Protein AF-Q223P3-F1 (afdb_monomer_lite)

Secondary structure (DSSP, 8-state):
--B--EEEEEETTTTEEEEEEGGGEEEEEEESS--SSS---SEEE-TT--TTSTHHHHHHHHT----HHHHGGGGSSBPPP----TT-EEEEEEEETT--EEEEEEEPP-

Structure (mmCIF, N/CA/C/O backbone):
data_AF-Q223P3-F1
#
_entry.id   AF-Q223P3-F1
#
loop_
_atom_site.group_PDB
_atom_site.id
_atom_site.type_symbol
_atom_site.label_atom_id
_atom_site.label_alt_id
_atom_site.label_comp_id
_atom_site.label_asym_id
_atom_site.label_entity_id
_atom_site.label_seq_id
_atom_site.pdbx_PDB_ins_code
_atom_site.Cartn_x
_atom_site.Cartn_y
_atom_site.Cartn_z
_atom_site.occupancy
_atom_site.B_iso_or_equiv
_atom_site.auth_seq_id
_atom_site.auth_comp_id
_atom_site.auth_asym_id
_atom_site.auth_atom_id
_atom_site.pdbx_PDB_model_num
ATOM 1 N N . MET A 1 1 ? -6.151 -12.244 0.897 1.00 92.81 1 MET A N 1
ATOM 2 C CA . MET A 1 1 ? -5.309 -11.222 1.565 1.00 92.81 1 MET A CA 1
ATOM 3 C C . MET A 1 1 ? -4.012 -11.089 0.788 1.00 92.81 1 MET A C 1
ATOM 5 O O . MET A 1 1 ? -3.613 -12.068 0.171 1.00 92.81 1 MET A O 1
ATOM 9 N N . TYR A 1 2 ? -3.371 -9.922 0.833 1.00 94.56 2 TYR A N 1
ATOM 10 C CA . TYR A 1 2 ? -2.059 -9.663 0.225 1.00 94.56 2 TYR A CA 1
ATOM 11 C C . TYR A 1 2 ? -1.102 -9.056 1.249 1.00 94.56 2 TYR A C 1
ATOM 13 O O . TYR A 1 2 ? -1.542 -8.386 2.181 1.00 94.56 2 TYR A O 1
ATOM 21 N N . GLN A 1 3 ? 0.199 -9.282 1.070 1.00 96.38 3 GLN A N 1
ATOM 22 C CA . GLN A 1 3 ? 1.240 -8.698 1.910 1.00 96.38 3 GLN A CA 1
ATOM 23 C C . GLN A 1 3 ? 2.222 -7.880 1.072 1.00 96.38 3 GLN A C 1
ATOM 25 O O . GLN A 1 3 ? 2.695 -8.329 0.030 1.00 96.38 3 GLN A O 1
ATOM 30 N N . VAL A 1 4 ? 2.564 -6.692 1.564 1.00 97.06 4 VAL A N 1
ATOM 31 C CA . VAL A 1 4 ? 3.646 -5.872 1.021 1.00 97.06 4 VAL A CA 1
ATOM 32 C C . VAL A 1 4 ? 4.957 -6.279 1.683 1.00 97.06 4 VAL A C 1
ATOM 34 O O . VAL A 1 4 ? 5.078 -6.260 2.909 1.00 97.06 4 VAL A O 1
ATOM 37 N N . HIS A 1 5 ? 5.944 -6.663 0.874 1.00 96.38 5 HIS A N 1
ATOM 38 C CA . HIS A 1 5 ? 7.263 -7.090 1.354 1.00 96.38 5 HIS A CA 1
ATOM 39 C C . HIS A 1 5 ? 8.316 -5.980 1.356 1.00 96.38 5 HIS A C 1
ATOM 41 O O . HIS A 1 5 ? 9.316 -6.102 2.057 1.00 96.38 5 HIS A O 1
ATOM 47 N N . GLY A 1 6 ? 8.061 -4.904 0.623 1.00 95.25 6 GLY A N 1
ATOM 48 C CA . GLY A 1 6 ? 9.003 -3.830 0.358 1.00 95.25 6 GLY A CA 1
ATOM 49 C C . GLY A 1 6 ? 8.671 -3.192 -0.983 1.00 95.25 6 GLY A C 1
ATOM 50 O O . GLY A 1 6 ? 7.553 -3.344 -1.488 1.00 95.25 6 GLY A O 1
ATOM 51 N N . PHE A 1 7 ? 9.643 -2.500 -1.553 1.00 95.19 7 PHE A N 1
ATOM 52 C CA . PHE A 1 7 ? 9.537 -1.857 -2.853 1.00 95.19 7 PHE A CA 1
ATOM 53 C C . PHE A 1 7 ? 10.911 -1.750 -3.503 1.00 95.19 7 PHE A C 1
ATOM 55 O O . PHE A 1 7 ? 11.928 -1.777 -2.818 1.00 95.19 7 PHE A O 1
ATOM 62 N N . ASP A 1 8 ? 10.915 -1.575 -4.815 1.00 94.19 8 ASP A N 1
ATOM 63 C CA . ASP A 1 8 ? 12.103 -1.252 -5.590 1.00 94.19 8 ASP A CA 1
ATOM 64 C C . ASP A 1 8 ? 11.880 0.101 -6.257 1.00 94.19 8 ASP A C 1
ATOM 66 O O . ASP A 1 8 ? 10.778 0.387 -6.732 1.00 94.19 8 ASP A O 1
ATOM 70 N N . TYR A 1 9 ? 12.919 0.926 -6.322 1.00 91.25 9 TYR A N 1
ATOM 71 C CA . TYR A 1 9 ? 12.875 2.176 -7.066 1.00 91.25 9 TYR A CA 1
ATOM 72 C C . TYR A 1 9 ? 14.129 2.339 -7.921 1.00 91.25 9 TYR A C 1
ATOM 74 O O . TYR A 1 9 ? 15.215 1.864 -7.589 1.00 91.25 9 TYR A O 1
ATOM 82 N N . TYR A 1 10 ? 13.969 3.013 -9.056 1.00 90.75 10 TYR A N 1
ATOM 83 C CA . TYR A 1 10 ? 15.069 3.288 -9.967 1.00 90.75 10 TYR A CA 1
ATOM 84 C C . TYR A 1 10 ? 15.751 4.608 -9.595 1.00 90.75 10 TYR A C 1
ATOM 86 O O . TYR A 1 10 ? 15.135 5.676 -9.652 1.00 90.75 10 TYR A O 1
ATOM 94 N N . ASN A 1 11 ? 17.031 4.547 -9.233 1.00 90.19 11 ASN A N 1
ATOM 95 C CA . ASN A 1 11 ? 17.841 5.724 -8.952 1.00 90.19 11 ASN A CA 1
ATOM 96 C C . ASN A 1 11 ? 18.407 6.291 -10.261 1.00 90.19 11 ASN A C 1
ATOM 98 O O . ASN A 1 11 ? 19.365 5.772 -10.830 1.00 90.19 11 ASN A O 1
ATOM 102 N N . THR A 1 12 ? 17.847 7.406 -10.727 1.00 91.06 12 THR A N 1
ATOM 103 C CA . THR A 1 12 ? 18.245 8.040 -11.996 1.00 91.06 12 THR A CA 1
ATOM 104 C C . THR A 1 12 ? 19.660 8.620 -11.989 1.00 91.06 12 THR A C 1
ATOM 106 O O . THR A 1 12 ? 20.217 8.843 -13.061 1.00 91.06 12 THR A O 1
ATOM 109 N N . LYS A 1 13 ? 20.262 8.858 -10.814 1.00 93.50 13 LYS A N 1
ATOM 110 C CA . LYS A 1 13 ? 21.636 9.373 -10.703 1.00 93.50 13 LYS A CA 1
ATOM 111 C C . LYS A 1 13 ? 22.677 8.277 -10.899 1.00 93.50 13 LYS A C 1
ATOM 113 O O . LYS A 1 13 ? 23.737 8.545 -11.450 1.00 93.50 13 LYS A O 1
ATOM 118 N N . THR A 1 14 ? 22.392 7.072 -10.412 1.00 95.19 14 THR A N 1
ATOM 119 C CA . THR A 1 14 ? 23.321 5.931 -10.460 1.00 95.19 14 THR A CA 1
ATOM 120 C C . THR A 1 14 ? 22.980 4.941 -11.571 1.00 95.19 14 THR A C 1
ATOM 122 O O . THR A 1 14 ? 23.835 4.157 -11.966 1.00 95.19 14 THR A O 1
ATOM 125 N N . GLY A 1 15 ? 21.744 4.969 -12.077 1.00 94.69 15 GLY A N 1
ATOM 126 C CA . GLY A 1 15 ? 21.221 3.992 -13.030 1.00 94.69 15 GLY A CA 1
ATOM 127 C C . GLY A 1 15 ? 20.902 2.629 -12.407 1.00 94.69 15 GLY A C 1
ATOM 128 O O . GLY A 1 15 ? 20.685 1.665 -13.138 1.00 94.69 15 GLY A O 1
ATOM 129 N N . ALA A 1 16 ? 20.895 2.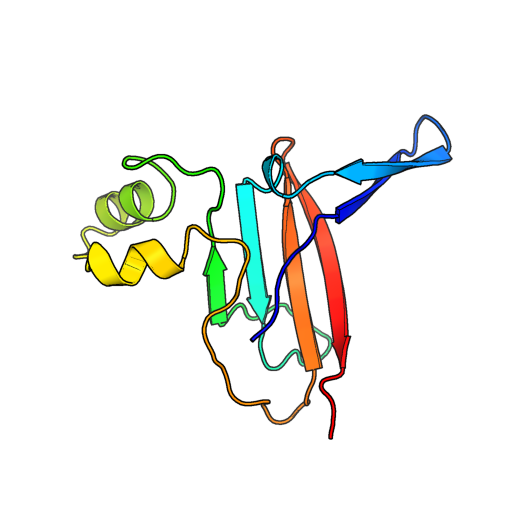524 -11.075 1.00 95.88 16 ALA A N 1
ATOM 130 C CA . ALA A 1 16 ? 20.675 1.274 -10.356 1.00 95.88 16 ALA A CA 1
ATOM 131 C C . ALA A 1 16 ? 19.243 1.156 -9.815 1.00 95.88 16 ALA A C 1
ATOM 133 O O . ALA A 1 16 ? 18.571 2.154 -9.549 1.00 95.88 16 ALA A O 1
ATOM 134 N N . ILE A 1 17 ? 18.799 -0.086 -9.615 1.00 93.50 17 ILE A N 1
ATOM 135 C CA . ILE A 1 17 ? 17.609 -0.392 -8.818 1.00 93.50 17 ILE A CA 1
ATOM 136 C C . ILE A 1 17 ? 18.040 -0.498 -7.358 1.00 93.50 17 ILE A C 1
ATOM 138 O O . ILE A 1 17 ? 18.989 -1.211 -7.036 1.00 93.50 17 ILE A O 1
ATOM 142 N N . GLU A 1 18 ? 17.329 0.202 -6.486 1.00 92.56 18 GLU A N 1
ATOM 143 C CA . GLU A 1 18 ? 17.522 0.157 -5.043 1.00 92.56 18 GLU A CA 1
ATOM 144 C C . GLU A 1 18 ? 16.244 -0.342 -4.365 1.00 92.56 18 GLU A C 1
ATOM 146 O O . GLU A 1 18 ? 15.142 0.103 -4.694 1.00 92.56 18 GLU A O 1
ATOM 151 N N . SER A 1 19 ? 16.399 -1.249 -3.400 1.00 94.31 19 SER A N 1
ATOM 152 C CA . SER A 1 19 ? 15.284 -1.857 -2.670 1.00 94.31 19 SER A CA 1
ATOM 153 C C . SER A 1 19 ? 15.085 -1.208 -1.300 1.00 94.31 19 SER A C 1
ATOM 155 O O . SER A 1 19 ? 16.041 -0.971 -0.560 1.00 94.31 19 SER A O 1
ATOM 157 N N . GLY A 1 20 ? 13.828 -0.966 -0.938 1.00 94.44 20 GLY A N 1
ATOM 158 C CA . GLY A 1 20 ? 13.393 -0.520 0.381 1.00 94.44 20 GLY A CA 1
ATOM 159 C C . GLY A 1 20 ? 12.599 -1.602 1.111 1.00 94.44 20 GLY A C 1
ATOM 160 O O . GLY A 1 20 ? 11.762 -2.294 0.526 1.00 94.44 20 GLY A O 1
ATOM 161 N N . GLY A 1 21 ? 12.863 -1.747 2.409 1.00 96.06 21 GLY A N 1
ATOM 162 C CA . GLY A 1 21 ? 12.157 -2.679 3.286 1.00 96.06 21 GLY A CA 1
ATOM 163 C C . GLY A 1 21 ? 10.790 -2.170 3.757 1.00 96.06 21 GLY A C 1
ATOM 164 O O . GLY A 1 21 ? 10.402 -1.023 3.536 1.00 96.06 21 GLY A O 1
ATOM 165 N N . LYS A 1 22 ? 10.051 -3.039 4.459 1.00 95.38 22 LYS A N 1
ATOM 166 C CA . LYS A 1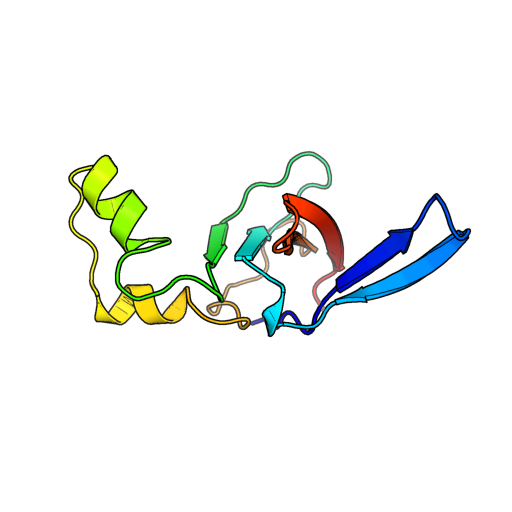 22 ? 8.746 -2.718 5.076 1.00 95.38 22 LYS A CA 1
ATOM 167 C C . LYS A 1 22 ? 8.820 -1.549 6.063 1.00 95.38 22 LYS A C 1
ATOM 169 O O . LYS A 1 22 ? 7.858 -0.805 6.205 1.00 95.38 22 LYS A O 1
ATOM 174 N N . ASP A 1 23 ? 9.958 -1.408 6.735 1.00 94.94 23 ASP A N 1
ATOM 175 C CA . ASP A 1 23 ? 10.281 -0.364 7.713 1.00 94.94 23 ASP A CA 1
ATOM 176 C C . ASP A 1 23 ? 10.439 1.032 7.094 1.00 94.94 23 ASP A C 1
ATOM 178 O O . ASP A 1 23 ? 10.569 2.011 7.824 1.00 94.94 23 ASP A O 1
ATOM 182 N N . LYS A 1 24 ? 10.415 1.120 5.760 1.00 96.19 24 LYS A N 1
ATOM 183 C CA . LYS A 1 24 ? 10.489 2.364 4.988 1.00 96.19 24 LYS A CA 1
ATOM 184 C C . LYS A 1 24 ? 9.157 2.795 4.393 1.00 96.19 24 LYS A C 1
ATOM 186 O O . LYS A 1 24 ? 9.107 3.798 3.693 1.00 96.19 24 LYS A O 1
ATOM 191 N N . ILE A 1 25 ? 8.079 2.055 4.653 1.00 96.69 25 ILE A N 1
ATOM 192 C CA . ILE A 1 25 ? 6.757 2.326 4.088 1.00 96.69 25 ILE A CA 1
ATOM 193 C C . ILE A 1 25 ? 5.953 3.180 5.066 1.00 96.69 25 ILE A C 1
ATOM 195 O O . ILE A 1 25 ? 5.417 2.671 6.052 1.00 96.69 25 ILE A O 1
ATOM 199 N N . VAL A 1 26 ? 5.802 4.471 4.767 1.00 95.81 26 VAL A N 1
ATOM 200 C CA . VAL A 1 26 ? 4.968 5.366 5.587 1.00 95.81 26 VAL A CA 1
ATOM 201 C C . VAL A 1 26 ? 3.484 5.157 5.324 1.00 95.81 26 VAL A C 1
ATOM 203 O O . VAL A 1 26 ? 2.673 5.276 6.242 1.00 95.81 26 VAL A O 1
ATOM 206 N N . MET A 1 27 ? 3.125 4.820 4.083 1.00 96.56 27 MET A N 1
ATOM 207 C CA . MET A 1 27 ? 1.750 4.564 3.677 1.00 96.56 27 MET A CA 1
ATOM 208 C C . MET A 1 27 ? 1.704 3.543 2.546 1.00 96.56 27 MET A C 1
ATOM 210 O O . MET A 1 27 ? 2.535 3.568 1.639 1.00 96.56 27 MET A O 1
ATOM 214 N N . TRP A 1 28 ? 0.688 2.687 2.549 1.00 97.88 28 TRP A N 1
ATOM 215 C CA . TRP A 1 28 ? 0.330 1.937 1.352 1.00 97.88 28 TRP A CA 1
ATOM 216 C C . TRP A 1 28 ? -1.179 1.815 1.192 1.00 97.88 28 TRP A C 1
ATOM 218 O O . TRP A 1 28 ? -1.951 1.913 2.143 1.00 97.88 28 TRP A O 1
ATOM 228 N N . MET A 1 29 ? -1.591 1.653 -0.053 1.00 98.38 29 MET A N 1
ATOM 229 C CA . MET A 1 29 ? -2.967 1.685 -0.503 1.00 98.38 29 MET A CA 1
ATOM 230 C C . MET A 1 29 ? -3.234 0.456 -1.356 1.00 98.38 29 MET A C 1
ATOM 232 O O . MET A 1 29 ? -2.420 0.111 -2.214 1.00 98.38 29 MET A O 1
ATOM 236 N N . LEU A 1 30 ? -4.384 -0.170 -1.131 1.00 98.38 30 LEU A N 1
ATOM 237 C CA . LEU A 1 30 ? -4.851 -1.316 -1.894 1.00 98.38 30 LEU A CA 1
ATOM 238 C C . LEU A 1 30 ? -6.169 -0.971 -2.580 1.00 98.38 30 LEU A C 1
ATOM 240 O O . LEU A 1 30 ? -7.186 -0.734 -1.923 1.00 98.38 30 LEU A O 1
ATOM 244 N N . ASP A 1 31 ? -6.137 -0.992 -3.903 1.00 98.12 31 ASP A N 1
ATOM 245 C CA . ASP A 1 31 ? -7.316 -1.125 -4.744 1.00 98.12 31 ASP A CA 1
ATOM 246 C C . ASP A 1 31 ? -7.549 -2.618 -5.001 1.00 98.12 31 ASP A C 1
ATOM 248 O O . ASP A 1 31 ? -6.664 -3.313 -5.504 1.00 98.12 31 ASP A O 1
ATOM 252 N N . THR A 1 32 ? -8.711 -3.118 -4.587 1.00 97.50 32 THR A N 1
ATOM 253 C CA . THR A 1 32 ? -9.063 -4.541 -4.651 1.00 97.50 32 THR A CA 1
ATOM 254 C C . THR A 1 32 ? -9.699 -4.951 -5.979 1.00 97.50 32 THR A C 1
ATOM 256 O O . THR A 1 32 ? -9.961 -6.140 -6.161 1.00 97.50 32 THR A O 1
ATOM 259 N N . ASP A 1 33 ? -9.987 -3.992 -6.865 1.00 97.25 33 ASP A N 1
ATOM 260 C CA . ASP A 1 33 ? -10.616 -4.237 -8.163 1.00 97.25 33 ASP A CA 1
ATOM 261 C C . ASP A 1 33 ? -10.200 -3.181 -9.198 1.00 97.25 33 ASP A C 1
ATOM 263 O O . ASP A 1 33 ? -11.004 -2.396 -9.693 1.00 97.25 33 ASP A O 1
ATOM 267 N N . TYR A 1 34 ? -8.900 -3.111 -9.471 1.00 97.88 34 TYR A N 1
ATOM 268 C CA . TYR A 1 34 ? -8.316 -2.034 -10.262 1.00 97.88 34 TYR A CA 1
ATOM 269 C C . TYR A 1 34 ? -8.741 -2.097 -11.738 1.00 97.88 34 TYR A C 1
ATOM 271 O O . TYR A 1 34 ? -8.444 -3.062 -12.447 1.00 97.88 34 TYR A O 1
ATOM 279 N N . ASP A 1 35 ? -9.340 -1.011 -12.229 1.00 96.25 35 ASP A N 1
ATOM 280 C CA . ASP A 1 35 ? -9.898 -0.886 -13.585 1.00 96.25 35 ASP A CA 1
ATOM 281 C C . ASP A 1 35 ? -8.849 -0.609 -14.684 1.00 96.25 35 ASP A C 1
ATOM 283 O O . ASP A 1 35 ? -9.166 -0.564 -15.875 1.00 96.25 35 ASP A O 1
ATOM 287 N N . GLY A 1 36 ? -7.581 -0.419 -14.305 1.00 95.50 36 GLY A N 1
ATOM 288 C CA . GLY A 1 36 ? -6.499 -0.071 -15.230 1.00 95.50 36 GLY A CA 1
ATOM 289 C C . GLY A 1 36 ? -6.361 1.425 -15.530 1.00 95.50 36 GLY A C 1
ATOM 290 O O . GLY A 1 36 ? -5.563 1.785 -16.394 1.00 95.50 36 GLY A O 1
ATOM 291 N N . ARG A 1 37 ? -7.118 2.298 -14.855 1.00 93.50 37 ARG A N 1
ATOM 292 C CA . ARG A 1 37 ? -7.108 3.751 -15.077 1.00 93.50 37 ARG A CA 1
ATOM 293 C C . ARG A 1 37 ? -6.656 4.496 -13.833 1.00 93.50 37 ARG A C 1
ATOM 295 O O . ARG A 1 37 ? -5.537 5.001 -13.788 1.00 93.50 37 ARG A O 1
ATOM 302 N N . CYS A 1 38 ? -7.508 4.537 -12.814 1.00 92.94 38 CYS A N 1
ATOM 303 C CA . CYS A 1 38 ? -7.312 5.354 -11.622 1.00 92.94 38 CYS A CA 1
ATOM 304 C C . CYS A 1 38 ? -7.278 4.462 -10.390 1.00 92.94 38 CYS A C 1
ATOM 306 O O . CYS A 1 38 ? -8.105 3.572 -10.244 1.00 92.94 38 CYS A O 1
ATOM 308 N N . LEU A 1 39 ? -6.330 4.713 -9.488 1.00 95.38 39 LEU A N 1
ATOM 309 C CA . LEU A 1 39 ? -6.300 3.997 -8.220 1.00 95.38 39 LEU A CA 1
ATOM 310 C C . LEU A 1 39 ? -7.522 4.402 -7.386 1.00 95.38 39 LEU A C 1
ATOM 312 O O . LEU A 1 39 ? -7.649 5.575 -7.026 1.00 95.38 39 LEU A O 1
ATOM 316 N N . TYR A 1 40 ? -8.375 3.439 -7.042 1.00 96.50 40 TYR A N 1
ATOM 317 C CA . TYR A 1 40 ? -9.493 3.634 -6.127 1.00 96.50 40 TYR A CA 1
ATOM 318 C C . TYR A 1 40 ? -9.262 2.816 -4.846 1.00 96.50 40 TYR A C 1
ATOM 320 O O . TYR A 1 40 ? -9.730 1.682 -4.713 1.00 96.50 40 TYR A O 1
ATOM 328 N N . PRO A 1 41 ? -8.492 3.350 -3.882 1.00 96.12 41 PRO A N 1
ATOM 329 C CA . PRO A 1 41 ? -8.081 2.576 -2.724 1.00 96.12 41 PRO A CA 1
ATOM 330 C C . PRO A 1 41 ? -9.273 2.234 -1.827 1.00 96.12 41 PRO A C 1
ATOM 332 O O . PRO A 1 41 ? -10.002 3.108 -1.360 1.00 96.12 41 PRO A O 1
ATOM 335 N N . ARG A 1 42 ? -9.442 0.939 -1.555 1.00 96.50 42 ARG A N 1
ATOM 336 C CA . ARG A 1 42 ? -10.434 0.406 -0.610 1.00 96.50 42 ARG A CA 1
ATOM 337 C C . ARG A 1 42 ? -9.861 0.215 0.786 1.00 96.50 42 ARG A C 1
ATOM 339 O O . ARG A 1 42 ? -10.611 0.217 1.756 1.00 96.50 42 ARG A O 1
ATOM 346 N N . GLN A 1 43 ? -8.545 0.048 0.893 1.00 97.06 43 GLN A N 1
ATOM 347 C CA . GLN A 1 43 ? -7.836 -0.069 2.164 1.00 97.06 43 GLN A CA 1
ATOM 348 C C . GLN A 1 43 ? -6.589 0.820 2.135 1.00 97.06 43 GLN A C 1
ATOM 350 O O . GLN A 1 43 ? -5.873 0.852 1.132 1.00 97.06 43 GLN A O 1
ATOM 355 N N . VAL A 1 44 ? -6.335 1.541 3.230 1.00 96.75 44 VAL A N 1
ATOM 356 C CA . VAL A 1 44 ? -5.193 2.455 3.381 1.00 96.75 44 VAL A CA 1
ATOM 357 C C . VAL A 1 44 ? -4.509 2.182 4.712 1.00 96.75 44 VAL A C 1
ATOM 359 O O . VAL A 1 44 ? -5.159 2.103 5.751 1.00 96.75 44 VAL A O 1
ATOM 362 N N . PHE A 1 45 ? -3.194 2.040 4.679 1.00 96.69 45 PHE A N 1
ATOM 363 C CA . PHE A 1 45 ? -2.396 1.586 5.807 1.00 96.69 45 PHE A CA 1
ATOM 364 C C . PHE A 1 45 ? -1.282 2.573 6.115 1.00 96.69 45 PHE A C 1
ATOM 366 O O . PHE A 1 45 ? -0.720 3.163 5.194 1.00 96.69 45 PHE A O 1
ATOM 373 N N . PHE A 1 46 ? -0.911 2.681 7.393 1.00 95.31 46 PHE A N 1
ATOM 374 C CA . PHE A 1 46 ? 0.198 3.522 7.859 1.00 95.31 46 PHE A CA 1
ATOM 375 C C . PHE A 1 46 ? 1.166 2.716 8.744 1.00 95.31 46 PHE A C 1
ATOM 377 O O . PHE A 1 46 ? 1.069 2.789 9.969 1.00 95.31 46 PHE A O 1
ATOM 384 N N . PRO A 1 47 ? 2.086 1.922 8.158 1.00 94.12 47 PRO A N 1
ATOM 385 C CA . PRO A 1 47 ? 2.937 0.998 8.916 1.00 94.12 47 PRO A CA 1
ATOM 386 C C . PRO A 1 47 ? 3.905 1.660 9.897 1.00 94.12 47 PRO A C 1
ATOM 388 O O . PRO A 1 47 ? 4.222 1.088 10.936 1.00 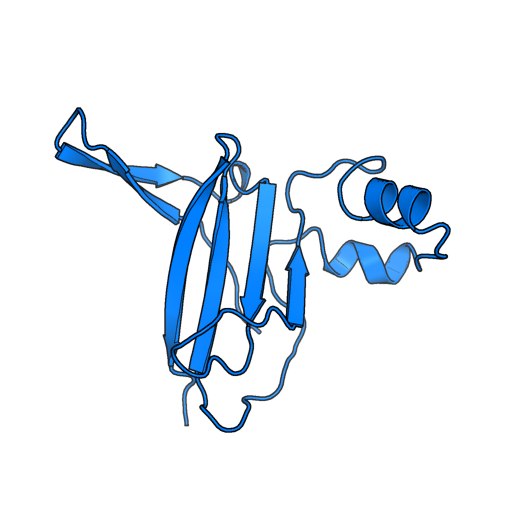94.12 47 PRO A O 1
ATOM 391 N N . MET A 1 48 ? 4.378 2.862 9.567 1.00 91.81 48 MET A N 1
ATOM 392 C CA . MET A 1 48 ? 5.326 3.612 10.397 1.00 91.81 48 MET A CA 1
ATOM 393 C C . MET A 1 48 ? 4.652 4.599 11.357 1.00 91.81 48 MET A C 1
ATOM 395 O O . MET A 1 48 ? 5.347 5.249 12.133 1.00 91.81 48 MET A O 1
ATOM 399 N N . ALA A 1 49 ? 3.324 4.752 11.309 1.00 87.12 49 ALA A N 1
ATOM 400 C CA . ALA A 1 49 ? 2.641 5.717 12.160 1.00 87.12 49 ALA A CA 1
ATOM 401 C C . ALA A 1 49 ? 2.664 5.275 13.629 1.00 87.12 49 ALA A C 1
ATOM 403 O O . ALA A 1 49 ? 2.217 4.179 13.971 1.00 87.12 49 ALA A O 1
ATOM 404 N N . GLY A 1 50 ? 3.127 6.168 14.507 1.00 82.00 50 GLY A N 1
ATOM 405 C CA . GLY A 1 50 ? 2.962 5.998 15.949 1.00 82.00 50 GLY A CA 1
ATOM 406 C C . GLY A 1 50 ? 1.504 6.170 16.402 1.00 82.00 50 GLY A C 1
ATOM 407 O O . GLY A 1 50 ? 0.641 6.609 15.643 1.00 82.00 50 GLY A O 1
ATOM 408 N N . GLU A 1 51 ? 1.229 5.914 17.686 1.00 76.81 51 GLU A N 1
ATOM 409 C CA . GLU A 1 51 ? -0.127 5.979 18.276 1.00 76.81 51 GLU A CA 1
ATOM 410 C C . GLU A 1 51 ? -0.858 7.319 18.064 1.00 76.81 51 GLU A C 1
ATOM 412 O O . GLU A 1 51 ? -2.086 7.380 18.099 1.00 76.81 51 GLU A O 1
ATOM 417 N N . LYS A 1 52 ? -0.107 8.410 17.871 1.00 78.44 52 LYS A N 1
ATOM 418 C CA . LYS A 1 52 ? -0.631 9.773 17.677 1.00 78.44 52 LYS A CA 1
ATOM 419 C C . LYS A 1 52 ? -0.578 10.246 16.218 1.00 78.44 52 LYS A C 1
ATOM 421 O O . LYS A 1 52 ? -0.910 11.399 15.939 1.00 78.44 52 LYS A O 1
ATOM 426 N N . GLU A 1 53 ? -0.162 9.384 15.298 1.00 85.31 53 GLU A N 1
ATOM 427 C CA . GLU A 1 53 ? 0.030 9.684 13.878 1.00 85.31 53 GLU A CA 1
ATOM 428 C C . GLU A 1 53 ? -0.953 8.885 13.005 1.00 85.31 53 GLU A C 1
ATOM 430 O O . GLU A 1 53 ? -1.915 8.306 13.512 1.00 85.31 53 GLU A O 1
ATOM 435 N N . GLY A 1 54 ? -0.782 8.923 11.677 1.00 85.62 54 GLY A N 1
ATOM 436 C CA . GLY A 1 54 ? -1.625 8.187 10.726 1.00 85.62 54 GLY A CA 1
ATOM 437 C C . GLY A 1 54 ? -3.123 8.419 10.950 1.00 85.62 54 GLY A C 1
ATOM 438 O O . GLY A 1 54 ? -3.604 9.559 10.938 1.00 85.62 54 GLY A O 1
ATOM 439 N N . TRP A 1 55 ? -3.852 7.333 11.212 1.00 86.12 55 TRP A N 1
ATOM 440 C CA . TRP A 1 55 ? -5.293 7.354 11.460 1.00 86.12 55 TRP A CA 1
ATOM 441 C C . TRP A 1 55 ? -5.710 8.189 12.676 1.00 86.12 55 TRP A C 1
ATOM 443 O O . TRP A 1 55 ? -6.745 8.846 12.612 1.00 86.12 55 TRP A O 1
ATOM 453 N N . ALA A 1 56 ? -4.914 8.250 13.749 1.00 82.38 56 ALA A N 1
ATOM 454 C CA . ALA A 1 56 ? -5.255 9.054 14.928 1.00 82.38 56 ALA A CA 1
ATOM 455 C C . ALA A 1 56 ? -5.265 10.559 14.606 1.00 82.38 56 ALA A C 1
ATOM 457 O O . ALA A 1 56 ? -6.150 11.304 15.041 1.00 82.38 56 ALA A O 1
ATOM 458 N N . LYS A 1 57 ? -4.308 11.011 13.784 1.00 85.81 57 LYS A N 1
ATOM 459 C CA . LYS A 1 57 ? -4.261 12.394 13.291 1.00 85.81 57 LYS A CA 1
ATOM 460 C C . LYS A 1 57 ? -5.438 12.686 12.358 1.00 85.81 57 LYS A C 1
ATOM 462 O O . LYS A 1 57 ? -6.031 13.760 12.461 1.00 85.81 57 LYS A O 1
ATOM 467 N N . LEU A 1 58 ? -5.794 11.736 11.489 1.00 83.38 58 LEU A N 1
ATOM 468 C CA . LEU A 1 58 ? -6.933 11.868 10.580 1.00 83.38 58 LEU A CA 1
ATOM 469 C C . LEU A 1 58 ? -8.269 11.938 11.338 1.00 83.38 58 LEU A C 1
ATOM 471 O O . LEU A 1 58 ? -9.046 12.854 11.086 1.00 83.38 58 LEU A O 1
ATOM 475 N N . ALA A 1 59 ? -8.493 11.055 12.317 1.00 84.50 59 ALA A N 1
ATOM 476 C CA . ALA A 1 59 ? -9.672 11.056 13.190 1.00 84.50 59 ALA A CA 1
ATOM 477 C C . ALA A 1 59 ? -9.908 12.426 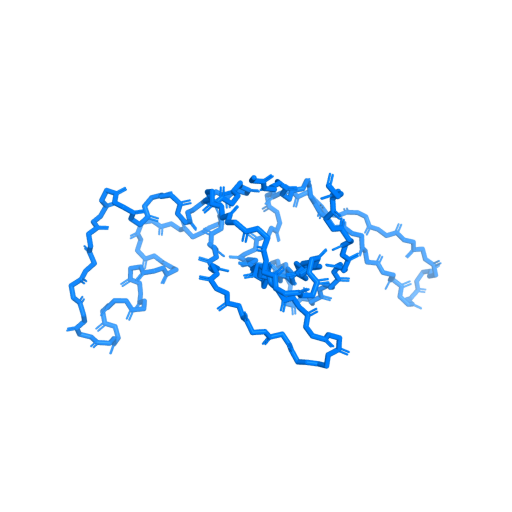13.824 1.00 84.50 59 ALA A C 1
ATOM 479 O O . ALA A 1 59 ? -10.984 13.012 13.708 1.00 84.50 59 ALA A O 1
ATOM 480 N N . ARG A 1 60 ? -8.850 12.963 14.450 1.00 85.69 60 ARG A N 1
ATOM 481 C CA . ARG A 1 60 ? -8.880 14.257 15.131 1.00 85.69 60 ARG A CA 1
ATOM 482 C C . ARG A 1 60 ? -9.241 15.383 14.169 1.00 85.69 60 ARG A C 1
ATOM 484 O O . ARG A 1 60 ? -10.043 16.243 14.517 1.00 85.69 60 ARG A O 1
ATOM 491 N N . ASN A 1 61 ? -8.658 15.375 12.972 1.00 86.38 61 ASN A N 1
ATOM 492 C CA . ASN A 1 61 ? -8.912 16.401 11.964 1.00 86.38 61 ASN A CA 1
ATOM 493 C C . ASN A 1 61 ? -10.345 16.331 11.416 1.00 86.38 61 ASN A C 1
ATOM 495 O O . ASN A 1 61 ? -10.955 17.370 11.184 1.00 86.38 61 ASN A O 1
ATOM 499 N N . LEU A 1 62 ? -10.885 15.122 11.242 1.00 84.31 62 LEU A N 1
ATOM 500 C CA . LEU A 1 62 ? -12.248 14.898 10.755 1.00 84.31 62 LEU A CA 1
ATOM 501 C C . LEU A 1 62 ? -13.316 14.986 11.855 1.00 84.31 62 LEU A C 1
ATOM 503 O O . LEU A 1 62 ? -14.500 14.886 11.547 1.00 84.31 62 LEU A O 1
ATOM 507 N N . LYS A 1 63 ? -12.918 15.171 13.124 1.00 85.38 63 LYS A N 1
ATOM 508 C CA . LYS A 1 63 ? -13.801 15.069 14.301 1.00 85.38 63 LYS A CA 1
ATOM 509 C C . LYS A 1 63 ? -14.604 13.758 14.312 1.00 85.38 63 LYS A C 1
ATOM 511 O O . LYS A 1 63 ? -15.756 13.740 14.733 1.00 85.38 63 LYS A O 1
ATOM 516 N N . ALA A 1 64 ? -13.997 12.684 13.817 1.00 83.19 64 ALA A N 1
ATOM 517 C CA . ALA A 1 64 ? -14.614 11.372 13.720 1.00 83.19 64 ALA A CA 1
ATOM 518 C C . ALA A 1 64 ? -14.199 10.496 14.906 1.00 83.19 64 ALA A C 1
ATOM 520 O O . ALA A 1 64 ? -13.070 10.586 15.396 1.00 83.19 64 ALA A O 1
ATOM 521 N N . GLU A 1 65 ? -15.098 9.614 15.327 1.00 80.31 65 GLU A N 1
ATOM 522 C CA . GLU A 1 65 ? -14.760 8.532 16.244 1.00 80.31 65 GLU A CA 1
ATOM 523 C C . GLU A 1 65 ? -14.130 7.381 15.452 1.00 80.31 65 GLU A C 1
ATOM 525 O O . GLU A 1 65 ? -14.657 6.954 14.425 1.00 80.31 65 GLU A O 1
ATOM 530 N N . ILE A 1 66 ? -12.972 6.903 15.912 1.00 80.31 66 ILE A N 1
ATOM 531 C CA . ILE A 1 66 ? -12.312 5.714 15.372 1.00 80.31 66 ILE A CA 1
ATOM 532 C C . ILE A 1 66 ? -12.313 4.639 16.449 1.00 80.31 66 ILE A C 1
ATOM 534 O O . ILE A 1 66 ? -11.839 4.868 17.564 1.00 80.31 66 ILE A O 1
ATOM 538 N N . ASP A 1 67 ? -12.782 3.452 16.078 1.00 86.31 67 ASP A N 1
ATOM 539 C CA . ASP A 1 67 ? -12.584 2.244 16.866 1.00 86.31 67 ASP A CA 1
ATOM 540 C C . ASP A 1 67 ? -11.088 1.890 16.888 1.00 86.31 67 ASP A C 1
ATOM 542 O O . ASP A 1 67 ? -10.474 1.573 15.861 1.00 86.31 67 ASP A O 1
ATOM 546 N N . LYS A 1 68 ? -10.489 1.989 18.076 1.00 80.12 68 LYS A N 1
ATOM 547 C CA . LYS A 1 68 ? -9.049 1.807 18.280 1.00 80.12 68 LYS A CA 1
ATOM 548 C C . LYS A 1 68 ? -8.591 0.367 18.068 1.00 80.12 68 LYS A C 1
ATOM 550 O O . LYS A 1 68 ? -7.435 0.157 17.700 1.00 80.12 68 LYS A O 1
ATOM 555 N N . ASP A 1 69 ? -9.467 -0.606 18.279 1.00 84.75 69 ASP A N 1
ATOM 556 C CA . ASP A 1 69 ? -9.113 -2.011 18.117 1.00 84.75 69 ASP A CA 1
ATOM 557 C C . ASP A 1 69 ? -9.155 -2.392 16.636 1.00 84.75 69 ASP A C 1
ATOM 559 O O . ASP A 1 69 ? -8.240 -3.051 16.134 1.00 84.75 69 ASP A O 1
ATOM 563 N N . LEU A 1 70 ? -10.146 -1.883 15.896 1.00 87.69 70 LEU A N 1
ATOM 564 C CA . LEU A 1 70 ? -10.248 -2.103 14.451 1.00 87.69 70 LEU A CA 1
ATOM 565 C C . LEU A 1 70 ? -9.153 -1.370 13.665 1.00 87.69 70 LEU A C 1
ATOM 567 O O . LEU A 1 70 ? -8.606 -1.921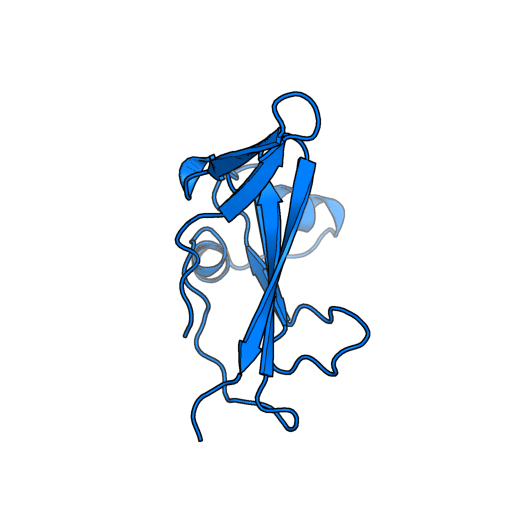 12.706 1.00 87.69 70 LEU A O 1
ATOM 571 N N . ILE A 1 71 ? -8.781 -0.149 14.068 1.00 87.06 71 ILE A N 1
ATOM 572 C CA . ILE A 1 71 ? -7.786 0.641 13.327 1.00 87.06 71 ILE A CA 1
ATOM 573 C C . ILE A 1 71 ? -6.381 0.036 13.376 1.00 87.06 71 ILE A C 1
ATOM 575 O O . ILE A 1 71 ? -5.588 0.240 12.457 1.00 87.06 71 ILE A O 1
ATOM 579 N N . LYS A 1 72 ? -6.083 -0.767 14.405 1.00 87.75 72 LYS A N 1
ATOM 580 C CA . LYS A 1 72 ? -4.814 -1.493 14.526 1.00 87.75 72 LYS A CA 1
ATOM 581 C C . LYS A 1 72 ? -4.573 -2.433 13.343 1.00 87.75 72 LYS A C 1
ATOM 583 O O . LYS A 1 72 ? -3.430 -2.647 12.952 1.00 87.75 72 LYS A O 1
ATOM 588 N N . ALA A 1 73 ? -5.629 -2.950 12.714 1.00 91.94 73 ALA A N 1
ATOM 589 C CA . ALA A 1 73 ? -5.482 -3.776 11.520 1.00 91.94 73 ALA A CA 1
ATOM 590 C C . ALA A 1 73 ? -4.907 -3.000 10.315 1.00 91.94 73 ALA A C 1
ATOM 592 O O . ALA A 1 73 ? -4.321 -3.604 9.419 1.00 91.94 73 ALA A O 1
ATOM 593 N N . TYR A 1 74 ? -5.003 -1.666 10.320 1.00 93.94 74 TYR A N 1
ATOM 594 C CA . TYR A 1 74 ? -4.484 -0.785 9.273 1.00 93.94 74 TYR A CA 1
ATOM 595 C C . TYR A 1 74 ? -3.072 -0.235 9.557 1.00 93.94 74 TYR A C 1
ATOM 597 O O . TYR A 1 74 ? -2.576 0.612 8.814 1.00 93.94 74 TYR A O 1
ATOM 605 N N . SER A 1 75 ? -2.386 -0.708 10.603 1.00 92.25 75 SER A N 1
ATOM 606 C CA . SER A 1 75 ? -0.985 -0.345 10.887 1.00 92.25 75 SER A CA 1
ATOM 607 C C . SER A 1 75 ? 0.023 -1.385 10.378 1.00 92.25 75 SER A C 1
ATOM 609 O O . SER A 1 75 ? 1.207 -1.310 10.688 1.00 92.25 75 SER A O 1
ATOM 611 N N . GLY A 1 76 ? -0.435 -2.410 9.656 1.00 93.81 76 GLY A N 1
ATOM 612 C CA . GLY A 1 76 ? 0.398 -3.511 9.177 1.00 93.81 76 GLY A CA 1
ATOM 613 C C . GLY A 1 76 ? 0.800 -3.407 7.706 1.00 93.81 76 GLY A C 1
ATOM 614 O O . GLY A 1 76 ? 0.462 -2.469 6.987 1.00 93.81 76 GLY A O 1
ATOM 615 N N . THR A 1 77 ? 1.497 -4.445 7.243 1.00 96.62 77 THR A N 1
ATOM 616 C CA . THR A 1 77 ? 1.826 -4.670 5.820 1.00 96.62 77 THR A CA 1
ATOM 617 C C . THR A 1 77 ? 0.978 -5.766 5.181 1.00 96.62 77 THR A C 1
ATOM 619 O O . THR A 1 77 ? 1.256 -6.184 4.062 1.00 96.62 77 THR A O 1
ATOM 622 N N . VAL A 1 78 ? -0.034 -6.261 5.893 1.00 97.44 78 VAL A N 1
ATOM 623 C CA . VAL A 1 78 ? -0.955 -7.301 5.427 1.00 97.44 78 VAL A CA 1
ATOM 624 C C . VAL A 1 78 ? -2.330 -6.675 5.263 1.00 97.44 78 VAL A C 1
ATOM 626 O O . VAL A 1 78 ? -2.789 -5.959 6.149 1.00 97.44 78 VAL A O 1
ATOM 629 N N . SER A 1 79 ? -2.970 -6.936 4.127 1.00 97.81 79 SER A N 1
ATOM 630 C CA . SER A 1 79 ? -4.314 -6.449 3.849 1.00 97.81 79 SER A CA 1
ATOM 631 C C . SER A 1 79 ? -5.341 -7.129 4.748 1.00 97.81 79 SER A C 1
ATOM 633 O O . SER A 1 79 ? -5.171 -8.287 5.140 1.00 97.81 79 SER A O 1
ATOM 635 N N . LEU A 1 80 ? -6.483 -6.478 4.949 1.00 97.44 80 LEU A N 1
ATOM 636 C CA . LEU A 1 80 ? -7.668 -7.200 5.395 1.00 97.44 80 LEU A CA 1
ATOM 637 C C . LEU A 1 80 ? -8.134 -8.173 4.295 1.00 97.44 80 LEU A C 1
ATOM 639 O O . LEU A 1 80 ? -7.798 -7.983 3.115 1.00 97.44 80 LEU A O 1
ATOM 643 N N . PRO A 1 81 ? -8.895 -9.228 4.640 1.00 96.81 81 PRO A N 1
ATOM 644 C CA . PRO A 1 81 ? -9.567 -10.064 3.652 1.00 96.81 81 PRO A CA 1
ATOM 645 C C . PRO A 1 81 ? -10.447 -9.234 2.709 1.00 96.81 81 PRO A C 1
ATOM 647 O O . PRO A 1 81 ? -11.063 -8.254 3.118 1.00 96.81 81 PRO A O 1
ATOM 650 N N . PHE A 1 82 ? -10.506 -9.637 1.443 1.00 96.00 82 PHE A N 1
ATOM 651 C CA . PHE A 1 82 ? -11.378 -9.048 0.431 1.00 96.00 82 PHE A CA 1
ATOM 652 C C . PHE A 1 82 ? -11.746 -10.119 -0.596 1.00 96.00 82 PHE A C 1
ATOM 654 O O . PHE A 1 82 ? -10.988 -11.075 -0.793 1.00 96.00 82 PHE A O 1
ATOM 661 N N . ALA A 1 83 ? -12.902 -9.956 -1.233 1.00 94.69 83 ALA A N 1
ATOM 662 C CA . ALA A 1 83 ? -13.286 -10.753 -2.389 1.00 94.69 83 ALA A CA 1
ATOM 663 C C . ALA A 1 83 ? -12.738 -10.095 -3.668 1.00 94.69 83 ALA A C 1
ATOM 665 O O . ALA A 1 83 ? -12.743 -8.863 -3.743 1.00 94.69 83 ALA A O 1
ATOM 666 N N . PRO A 1 84 ? -12.277 -10.876 -4.662 1.00 92.88 84 PRO A N 1
ATOM 667 C CA . PRO A 1 84 ? -11.995 -10.353 -5.996 1.00 92.88 84 PRO A CA 1
ATOM 668 C C . PRO A 1 84 ? -13.215 -9.609 -6.551 1.00 92.88 84 PRO A C 1
ATOM 670 O O . PRO A 1 84 ? -14.333 -10.118 -6.447 1.00 92.88 84 PRO A O 1
ATOM 673 N N . GLY A 1 85 ? -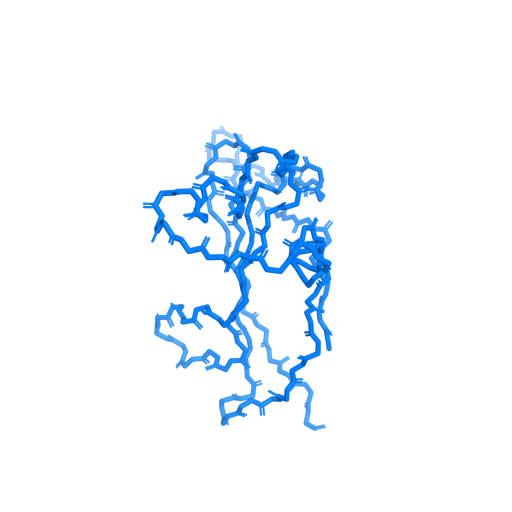13.003 -8.423 -7.120 1.00 93.94 85 GLY A N 1
ATOM 674 C CA . GLY A 1 85 ? -14.054 -7.711 -7.846 1.00 93.94 85 GLY A CA 1
ATOM 675 C C . GLY A 1 85 ? -14.182 -8.162 -9.306 1.00 93.94 85 GLY A C 1
ATOM 676 O O . GLY A 1 85 ? -13.714 -9.241 -9.682 1.00 93.94 85 GLY A O 1
ATOM 677 N N . GLU A 1 86 ? -14.841 -7.343 -10.125 1.00 96.12 86 GLU A N 1
ATOM 678 C CA . GLU A 1 86 ? -15.174 -7.646 -11.523 1.00 96.12 86 GLU A CA 1
ATOM 679 C C . GLU A 1 86 ? -13.927 -7.785 -12.404 1.00 96.12 86 GLU A C 1
ATOM 681 O O . GLU A 1 86 ? -13.825 -8.707 -13.215 1.00 96.12 86 GLU A O 1
ATOM 686 N N . HIS A 1 87 ? -12.955 -6.895 -12.216 1.00 96.56 87 HIS A N 1
ATOM 687 C CA . HIS A 1 87 ? -11.720 -6.846 -12.988 1.00 96.56 87 HIS A CA 1
ATOM 688 C C . HIS A 1 87 ? -10.709 -7.908 -12.555 1.00 96.56 87 HIS A C 1
ATOM 690 O O . HIS A 1 87 ? -9.749 -8.151 -13.283 1.00 96.56 87 HIS A O 1
ATOM 696 N N . LYS A 1 88 ? -10.913 -8.548 -11.390 1.00 96.38 88 LYS A N 1
ATOM 697 C CA . LYS A 1 88 ? -10.029 -9.588 -10.825 1.00 96.38 88 LYS A CA 1
ATOM 698 C C . LYS A 1 88 ? -8.561 -9.163 -10.785 1.00 96.38 88 LYS A C 1
ATOM 700 O O . LYS A 1 88 ? -7.651 -9.969 -10.954 1.00 96.38 88 LYS A O 1
ATOM 705 N N . ARG A 1 89 ? -8.333 -7.886 -10.517 1.00 97.06 89 ARG A N 1
ATOM 706 C CA . ARG A 1 89 ? -7.020 -7.255 -10.520 1.00 97.06 89 ARG A CA 1
ATOM 707 C C . ARG A 1 89 ? -6.906 -6.358 -9.313 1.00 97.06 89 ARG A C 1
ATOM 709 O O . ARG A 1 89 ? -7.867 -5.704 -8.929 1.00 97.06 89 ARG A O 1
ATOM 716 N N . ILE A 1 90 ? -5.713 -6.273 -8.749 1.00 97.75 90 ILE A N 1
ATOM 717 C CA . ILE A 1 90 ? -5.420 -5.324 -7.683 1.00 97.75 90 ILE A CA 1
ATOM 718 C C . ILE A 1 90 ? -4.315 -4.365 -8.079 1.00 97.75 90 ILE A C 1
ATOM 720 O O . ILE A 1 90 ? -3.434 -4.687 -8.883 1.00 97.75 90 ILE A O 1
ATOM 724 N N . ALA A 1 91 ? -4.342 -3.193 -7.459 1.00 98.12 91 ALA A N 1
ATOM 725 C CA . ALA A 1 91 ? -3.252 -2.240 -7.506 1.00 98.12 91 ALA A CA 1
ATOM 726 C C . ALA A 1 91 ? -2.817 -1.885 -6.087 1.00 98.12 91 ALA A C 1
ATOM 728 O O . ALA A 1 91 ? -3.621 -1.515 -5.231 1.00 98.12 91 ALA A O 1
ATOM 729 N N . VAL A 1 92 ? -1.516 -2.004 -5.851 1.00 98.06 92 VAL A N 1
ATOM 730 C CA . VAL A 1 92 ? -0.862 -1.636 -4.603 1.00 98.06 92 VAL A CA 1
ATOM 731 C C . VAL A 1 92 ? -0.010 -0.413 -4.870 1.00 98.06 92 VAL A C 1
ATOM 733 O O . VAL A 1 92 ? 0.944 -0.481 -5.646 1.00 98.06 92 VAL A O 1
ATOM 736 N N . LYS A 1 93 ? -0.344 0.701 -4.224 1.00 97.88 93 LYS A N 1
ATOM 737 C CA . LYS A 1 93 ? 0.471 1.915 -4.256 1.00 97.88 93 LYS A CA 1
ATOM 738 C C . LYS A 1 93 ? 1.123 2.116 -2.901 1.00 97.88 93 LYS A C 1
ATOM 740 O O . LYS A 1 93 ? 0.436 2.106 -1.886 1.00 97.88 93 LYS A O 1
ATOM 745 N N . ILE A 1 94 ? 2.430 2.310 -2.889 1.00 97.31 94 ILE A N 1
ATOM 746 C CA . ILE A 1 94 ? 3.211 2.563 -1.679 1.00 97.31 94 ILE A CA 1
ATOM 747 C C . ILE A 1 94 ? 3.800 3.971 -1.735 1.00 97.31 94 ILE A C 1
ATOM 749 O O . ILE A 1 94 ? 4.048 4.497 -2.822 1.00 97.31 94 ILE A O 1
ATOM 753 N N . VAL A 1 95 ? 4.015 4.561 -0.565 1.00 96.81 95 VAL A N 1
ATOM 754 C CA . VAL A 1 95 ? 4.761 5.805 -0.369 1.00 96.81 95 VAL A CA 1
ATOM 755 C C . VAL A 1 95 ? 5.816 5.538 0.695 1.00 96.81 95 VAL A C 1
ATOM 757 O O . VAL A 1 95 ? 5.490 5.000 1.761 1.00 96.81 95 VAL A O 1
ATOM 760 N N . ASP A 1 96 ? 7.067 5.875 0.396 1.00 95.38 96 ASP A N 1
ATOM 761 C CA . ASP A 1 96 ? 8.188 5.684 1.318 1.00 95.38 96 ASP A CA 1
ATOM 762 C C . ASP A 1 96 ? 8.444 6.897 2.236 1.00 95.38 96 ASP A C 1
ATOM 764 O O . ASP A 1 96 ? 7.800 7.942 2.117 1.00 95.38 96 ASP A O 1
ATOM 768 N N . ASP A 1 97 ? 9.393 6.767 3.166 1.00 94.38 97 ASP A N 1
ATOM 769 C CA . ASP A 1 97 ? 9.796 7.820 4.114 1.00 94.38 97 ASP A CA 1
ATOM 770 C C . ASP A 1 97 ? 10.437 9.061 3.466 1.00 94.38 97 ASP A C 1
ATOM 772 O O . ASP A 1 97 ? 10.609 10.090 4.124 1.00 94.38 97 ASP A O 1
ATOM 776 N N . ARG A 1 98 ? 10.718 9.007 2.160 1.00 93.38 98 ARG A N 1
ATOM 777 C CA . ARG A 1 98 ? 11.181 10.131 1.335 1.00 93.38 98 ARG A CA 1
ATOM 778 C C . ARG A 1 98 ? 10.040 10.770 0.540 1.00 93.38 98 ARG A C 1
ATOM 780 O O . ARG A 1 98 ? 10.255 11.793 -0.107 1.00 93.38 98 ARG A O 1
ATOM 787 N N . GLY A 1 99 ? 8.843 10.183 0.579 1.00 93.44 99 GLY A N 1
ATOM 788 C CA . GLY A 1 99 ? 7.679 10.600 -0.198 1.00 93.44 99 GLY A CA 1
ATOM 789 C C . GLY A 1 99 ? 7.676 10.090 -1.642 1.00 93.44 99 GLY A C 1
ATOM 790 O O . GLY A 1 99 ? 6.882 10.575 -2.446 1.00 93.44 99 GLY A O 1
ATOM 791 N N . ILE A 1 100 ? 8.548 9.140 -1.993 1.00 93.19 100 ILE A N 1
ATOM 792 C CA . ILE A 1 100 ? 8.577 8.534 -3.327 1.00 93.19 100 ILE A CA 1
ATOM 793 C C . ILE A 1 100 ? 7.462 7.500 -3.424 1.00 93.19 100 ILE A C 1
ATOM 795 O O . ILE A 1 100 ? 7.271 6.667 -2.536 1.00 93.19 100 ILE A O 1
ATOM 799 N N . GLU A 1 101 ? 6.727 7.551 -4.530 1.00 94.81 101 GLU A N 1
ATOM 800 C CA . GLU A 1 101 ? 5.620 6.645 -4.794 1.00 94.81 101 GLU A CA 1
ATOM 801 C C . GLU A 1 101 ? 6.052 5.476 -5.686 1.00 94.81 101 GLU A C 1
ATOM 803 O O . GLU A 1 101 ? 6.841 5.635 -6.618 1.00 94.81 101 GLU A O 1
ATOM 808 N N . SER A 1 102 ? 5.498 4.290 -5.444 1.00 93.75 102 SER A N 1
ATOM 809 C CA . SER A 1 102 ? 5.622 3.142 -6.352 1.00 93.75 102 SER A CA 1
ATOM 810 C C . SER A 1 102 ? 4.288 2.423 -6.486 1.00 93.75 102 SER A C 1
ATOM 812 O O . SER A 1 102 ? 3.528 2.323 -5.524 1.00 93.75 102 SER A O 1
ATOM 814 N N . LEU A 1 103 ? 3.993 1.931 -7.688 1.00 95.38 103 LEU A N 1
ATOM 815 C CA . LEU A 1 103 ? 2.749 1.241 -8.014 1.00 95.38 103 LEU A CA 1
ATOM 816 C C . LEU A 1 103 ? 3.060 -0.156 -8.543 1.00 95.38 103 LEU A C 1
ATOM 818 O O . LEU A 1 103 ? 3.855 -0.316 -9.469 1.00 95.38 103 LEU A O 1
ATOM 822 N N . LYS A 1 104 ? 2.381 -1.161 -7.996 1.00 95.88 104 LYS A N 1
ATOM 823 C CA . LYS A 1 104 ? 2.402 -2.527 -8.505 1.00 95.88 104 LYS A CA 1
ATOM 824 C C . LYS A 1 104 ? 0.983 -2.991 -8.789 1.00 95.88 104 LYS A C 1
ATOM 826 O O . LYS A 1 104 ? 0.137 -2.999 -7.903 1.00 95.88 104 LYS A O 1
ATOM 831 N N . VAL A 1 105 ? 0.752 -3.413 -10.025 1.00 97.25 105 VAL A N 1
ATOM 832 C CA . VAL A 1 105 ? -0.500 -4.034 -10.462 1.00 97.25 105 VAL A CA 1
ATOM 833 C C . VAL A 1 105 ? -0.304 -5.545 -10.527 1.00 97.25 105 VAL A C 1
ATOM 835 O O . VAL A 1 105 ? 0.762 -6.011 -10.945 1.00 97.25 105 VAL A O 1
ATOM 838 N N . MET A 1 106 ? -1.300 -6.305 -10.073 1.00 96.31 106 MET A N 1
ATOM 839 C CA . MET A 1 106 ? -1.267 -7.769 -10.041 1.00 96.31 106 MET A CA 1
ATOM 840 C C . MET A 1 106 ? -2.640 -8.340 -10.386 1.00 96.31 106 MET A C 1
ATOM 842 O O . MET A 1 106 ? -3.656 -7.852 -9.895 1.00 96.31 106 MET A O 1
ATOM 846 N N . GLU A 1 107 ? -2.658 -9.392 -11.197 1.00 96.56 107 GLU A N 1
ATOM 847 C CA . GLU A 1 107 ? -3.865 -10.177 -11.460 1.00 96.56 107 GLU A CA 1
ATOM 848 C C . GLU A 1 107 ? -4.139 -11.124 -10.282 1.00 96.56 107 GLU A C 1
ATOM 850 O O . GLU A 1 107 ? -3.210 -11.650 -9.657 1.00 96.56 107 GLU A O 1
ATOM 855 N N . LEU A 1 108 ? -5.415 -11.332 -9.968 1.00 93.94 108 LEU A N 1
ATOM 856 C CA . LEU A 1 108 ? -5.857 -12.304 -8.976 1.00 93.94 108 LEU A CA 1
ATOM 857 C C . LEU A 1 108 ? -6.024 -13.679 -9.643 1.00 93.94 108 LEU A C 1
ATOM 859 O O . LEU A 1 108 ? -6.463 -13.752 -10.794 1.00 93.94 108 LEU A O 1
ATOM 863 N N . PRO A 1 109 ? -5.686 -14.780 -8.947 1.00 85.56 109 PRO A N 1
ATOM 864 C CA . PRO A 1 109 ? -5.948 -16.120 -9.457 1.00 85.56 109 PRO A CA 1
ATOM 865 C C . PRO A 1 109 ? -7.452 -16.336 -9.686 1.00 85.56 109 PRO A C 1
ATOM 867 O O . PRO A 1 109 ? -8.286 -15.766 -8.977 1.00 85.56 109 PRO A O 1
ATOM 870 N N . ILE A 1 110 ? -7.763 -17.144 -10.705 1.00 64.50 110 ILE A N 1
ATOM 871 C CA . ILE A 1 110 ? -9.126 -17.537 -11.096 1.00 64.50 110 ILE A CA 1
ATOM 872 C C . ILE A 1 110 ? -9.730 -18.467 -10.048 1.00 64.50 110 ILE A C 1
ATOM 874 O O . ILE A 1 110 ? -9.002 -19.378 -9.592 1.00 64.50 110 ILE A O 1
#

Radius of gyration: 15.06 Å; chains: 1; bounding box: 38×34×34 Å

Sequence (110 aa):
MYQVHGFDYYNTKTGAIESGGKDKIVMWMLDTDYDGRCLYPRQVFFPMAGEKEGWAKLARNLKAEIDKDLIKAYSGTVSLPFAPGEHKRIAVKIVDDRGIESLKVMELPI

pLDDT: mean 92.53, std 5.86, range [64.5, 98.38]

Foldseek 3Di:
DDFDAWDWDQDPVVRDIDTGGPLFFQKKFKDQEDPPPDRDGPAMAGQNADPCDDVVVVCVVVVHDDDPVVCVQRNHRDDDDDDRDPNQKMKMWTAGPVRDIDIDIDHHDD